Protein AF-A0A101XJN8-F1 (afdb_monomer)

Nearest PDB structures (foldseek):
  1pzs-assembly1_A-2  TM=7.543E-01  e=1.525E+00  Mycobacterium tuberculosis
  4bf3-assembly1_A  TM=5.451E-01  e=1.045E+00  Borreliella burgdorferi
  2fbl-assembly1_B  TM=4.935E-01  e=1.045E+00  Nitrosomonas europaea
  1ul9-assembly1_A  TM=4.223E-01  e=8.119E-01  Coprinopsis cinerea
  2kie-assembly1_A  TM=4.550E-01  e=3.249E+00  Homo sapiens

Radius of gyration: 13.03 Å; Cα contacts (8 Å, |Δi|>4): 209; chains: 1; bounding box: 39×24×32 Å

Foldseek 3Di:
DDEDEEEEDADDPPAAQKKKKKFDADPVRDGFKIWIWGAHPQKIWIWIGGPPPPDIDGPDMDRDRDLLVVLVVCVVPDDPSIYMYMYHHPVSRVVNVVSNPD

Secondary structure (DSSP, 8-state):
-EEEEEEE-PPPTTS-SEEEEEEEE-TTS-EEEEEEEEE-SS-EEEEEEETTSS--EEEEEES---HHHHHHHHHHT--TTPEEEEEE-HHHHHHHHHHHH-

Mean predicted aligned error: 3.33 Å

Solvent-accessible surface area (backbone atoms only — not comparable to full-atom values): 5602 Å² total; per-residue (Å²): 74,41,86,71,50,74,48,74,42,81,58,55,98,89,47,44,47,30,40,40,36,42,36,38,51,47,96,88,66,49,74,53,33,34,41,37,37,38,34,35,91,56,26,34,40,35,29,41,31,56,79,81,78,82,60,71,43,80,76,46,76,42,77,69,48,41,63,69,53,49,41,52,54,53,53,76,77,54,45,73,82,20,40,31,36,40,38,22,29,55,77,58,52,53,56,35,52,50,70,71,76,110

pLDDT: mean 93.63, std 5.37, range [72.38, 98.31]

Structure (mmCIF, N/CA/C/O backbone):
data_AF-A0A101XJN8-F1
#
_entry.id   AF-A0A101XJN8-F1
#
loop_
_atom_site.group_PDB
_atom_site.id
_atom_site.type_symbol
_atom_site.label_atom_id
_atom_site.label_alt_id
_atom_site.label_comp_id
_atom_site.label_asym_id
_atom_site.label_entity_id
_atom_site.label_seq_id
_atom_site.pdbx_PDB_ins_code
_atom_site.Cartn_x
_atom_site.Cartn_y
_atom_site.Cartn_z
_atom_site.occupancy
_atom_site.B_iso_or_equiv
_atom_site.auth_seq_id
_atom_site.auth_comp_id
_atom_site.auth_asym_id
_atom_site.auth_atom_id
_atom_site.pdbx_PDB_model_num
ATOM 1 N N . MET A 1 1 ? 12.080 4.152 3.377 1.00 92.62 1 MET A N 1
ATOM 2 C CA . MET A 1 1 ? 11.070 4.550 2.384 1.00 92.62 1 MET A CA 1
ATOM 3 C C . MET A 1 1 ? 10.742 6.013 2.604 1.00 92.62 1 MET A C 1
ATOM 5 O O . MET A 1 1 ? 10.885 6.495 3.723 1.00 92.62 1 MET A O 1
ATOM 9 N N . ARG A 1 2 ? 10.305 6.734 1.569 1.00 93.56 2 ARG A N 1
ATOM 10 C CA . ARG A 1 2 ? 9.924 8.151 1.650 1.00 93.56 2 ARG A CA 1
ATOM 11 C C . ARG A 1 2 ? 8.539 8.364 1.055 1.00 93.56 2 ARG A C 1
ATOM 13 O O . ARG A 1 2 ? 8.246 7.850 -0.021 1.00 93.56 2 ARG A O 1
ATOM 20 N N . LEU A 1 3 ? 7.699 9.153 1.723 1.00 95.94 3 LEU A N 1
ATOM 21 C CA . LEU A 1 3 ? 6.405 9.555 1.173 1.00 95.94 3 LEU A CA 1
ATOM 22 C C . LEU A 1 3 ? 6.615 10.504 -0.010 1.00 95.94 3 LEU A C 1
ATOM 24 O O . LEU A 1 3 ? 7.145 11.603 0.155 1.00 95.94 3 LEU A O 1
ATOM 28 N N . LYS A 1 4 ? 6.202 10.078 -1.205 1.00 95.69 4 LYS A N 1
ATOM 29 C CA . LYS A 1 4 ? 6.343 10.856 -2.437 1.00 95.69 4 LYS A CA 1
ATOM 30 C C . LYS A 1 4 ? 5.081 11.630 -2.791 1.00 95.69 4 LYS A C 1
ATOM 32 O O . LYS A 1 4 ? 5.187 12.761 -3.259 1.00 95.69 4 LYS A O 1
ATOM 37 N N . ASN A 1 5 ? 3.916 11.018 -2.596 1.00 96.81 5 ASN A N 1
ATOM 38 C CA . ASN A 1 5 ? 2.621 11.640 -2.844 1.00 96.81 5 ASN A CA 1
ATOM 39 C C . ASN A 1 5 ? 1.526 10.990 -1.991 1.00 96.81 5 ASN A C 1
ATOM 41 O O . ASN A 1 5 ? 1.628 9.813 -1.640 1.00 96.81 5 ASN A O 1
ATOM 45 N N . TYR A 1 6 ? 0.453 11.731 -1.735 1.00 96.88 6 TYR A N 1
ATOM 46 C CA . TYR A 1 6 ? -0.812 11.161 -1.296 1.00 96.88 6 TYR A CA 1
ATOM 47 C C . TYR A 1 6 ? -1.977 11.842 -2.015 1.00 96.88 6 TYR A C 1
ATOM 49 O O . TYR A 1 6 ? -1.900 13.021 -2.354 1.00 96.88 6 TYR A O 1
ATOM 57 N N . GLU A 1 7 ? -3.054 11.103 -2.243 1.00 97.25 7 GLU A N 1
ATOM 58 C CA . GLU A 1 7 ? -4.285 11.622 -2.832 1.00 97.25 7 GLU A CA 1
ATOM 59 C C . GLU A 1 7 ? -5.492 11.076 -2.074 1.00 97.25 7 GLU A C 1
ATOM 61 O O . GLU A 1 7 ? -5.614 9.871 -1.853 1.00 97.25 7 GLU A O 1
ATOM 66 N N . TRP A 1 8 ? -6.398 11.967 -1.677 1.00 97.81 8 TRP A N 1
ATOM 67 C CA . TRP A 1 8 ? -7.595 11.578 -0.946 1.00 97.81 8 TRP A CA 1
ATOM 68 C C . TRP A 1 8 ? -8.800 11.507 -1.868 1.00 97.81 8 TRP A C 1
ATOM 70 O O . TRP A 1 8 ? -9.198 12.496 -2.483 1.00 97.81 8 TRP A O 1
ATOM 80 N N . SER A 1 9 ? -9.399 10.326 -1.921 1.00 94.81 9 SER A N 1
ATOM 81 C CA . SER A 1 9 ? -10.583 10.032 -2.713 1.00 94.81 9 SER A CA 1
ATOM 82 C C . SER A 1 9 ? -11.523 9.133 -1.920 1.00 94.81 9 SER A C 1
ATOM 84 O O . SER A 1 9 ? -11.110 8.418 -1.005 1.00 94.81 9 SER A O 1
ATOM 86 N N . ARG A 1 10 ? -12.817 9.191 -2.246 1.00 93.44 10 ARG A N 1
ATOM 87 C CA . A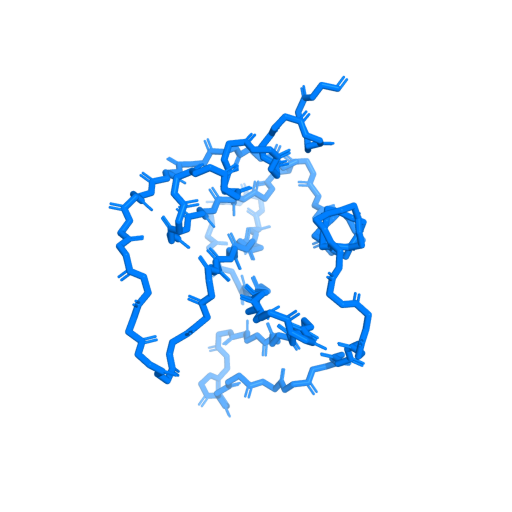RG A 1 10 ? -13.764 8.218 -1.707 1.00 93.44 10 ARG A CA 1
ATOM 88 C C . ARG A 1 10 ? -13.752 6.962 -2.555 1.00 93.44 10 ARG A C 1
ATOM 90 O O . ARG A 1 10 ? -13.817 7.072 -3.776 1.00 93.44 10 ARG A O 1
ATOM 97 N N . HIS A 1 11 ? -13.737 5.806 -1.906 1.00 93.69 11 HIS A N 1
ATOM 98 C CA . HIS A 1 11 ? -13.839 4.525 -2.598 1.00 93.69 11 HIS A CA 1
ATOM 99 C C . HIS A 1 11 ? -15.227 4.342 -3.232 1.00 93.69 11 HIS A C 1
ATOM 101 O O . HIS A 1 11 ? -16.263 4.668 -2.641 1.00 93.69 11 HIS A O 1
ATOM 107 N N . GLY A 1 12 ? -15.254 3.783 -4.439 1.00 90.25 12 GLY A N 1
ATOM 108 C CA . GLY A 1 12 ? -16.438 3.181 -5.038 1.00 90.25 12 GLY A CA 1
ATOM 109 C C . GLY A 1 12 ? -16.764 1.804 -4.447 1.00 90.25 12 GLY A C 1
ATOM 110 O O . GLY A 1 12 ? -15.984 1.213 -3.705 1.00 90.25 12 GLY A O 1
ATOM 111 N N . LEU A 1 13 ? -17.920 1.245 -4.818 1.00 88.88 13 LEU A N 1
ATOM 112 C CA . LEU A 1 13 ? -18.408 -0.039 -4.286 1.00 88.88 13 LEU A CA 1
ATOM 113 C C . LEU A 1 13 ? -17.437 -1.215 -4.514 1.00 88.88 13 LEU A C 1
ATOM 115 O O . LEU A 1 13 ? -17.412 -2.158 -3.729 1.00 88.88 13 LEU A O 1
ATOM 119 N N . THR A 1 14 ? -16.673 -1.174 -5.604 1.00 89.00 14 THR A N 1
ATOM 120 C CA . THR A 1 14 ? -15.746 -2.238 -6.020 1.00 89.00 14 THR A CA 1
ATOM 121 C C . THR A 1 14 ? -14.282 -1.849 -5.839 1.00 89.00 14 THR A C 1
ATOM 123 O O . THR A 1 14 ? -13.401 -2.546 -6.334 1.00 89.00 14 THR A O 1
ATOM 126 N N . GLU A 1 15 ? -14.018 -0.715 -5.198 1.00 93.75 15 GLU A N 1
ATOM 127 C CA . GLU A 1 15 ? -12.675 -0.166 -5.056 1.00 93.75 15 GLU A CA 1
ATOM 128 C C . GLU A 1 15 ? -12.116 -0.462 -3.662 1.00 93.75 15 GLU A C 1
ATOM 130 O O . GLU A 1 15 ? -12.875 -0.607 -2.697 1.00 93.75 15 GLU A O 1
ATOM 135 N N . PRO A 1 16 ? -10.786 -0.570 -3.526 1.00 96.69 16 PRO A N 1
ATOM 136 C CA . PRO A 1 16 ? -10.170 -0.628 -2.213 1.00 96.69 16 PRO A CA 1
ATOM 137 C C . PRO A 1 16 ? -10.439 0.671 -1.448 1.00 96.69 16 PRO A C 1
ATOM 139 O O . PRO A 1 16 ? -10.491 1.757 -2.023 1.00 96.69 16 PRO A O 1
ATOM 142 N N . LEU A 1 17 ? -10.536 0.561 -0.126 1.00 97.44 17 LEU A N 1
ATOM 143 C CA . LEU A 1 17 ? -10.600 1.715 0.771 1.00 97.44 17 LEU A CA 1
ATOM 144 C C . LEU A 1 17 ? -9.306 2.539 0.709 1.00 97.44 17 LEU A C 1
ATOM 146 O O . LEU A 1 17 ? -9.323 3.753 0.908 1.00 97.44 17 LEU A O 1
ATOM 150 N N . LEU A 1 18 ? -8.179 1.865 0.468 1.00 98.06 18 LEU A N 1
ATOM 151 C CA . LEU A 1 18 ? -6.872 2.484 0.304 1.00 98.06 18 LEU A CA 1
ATOM 152 C C . LEU A 1 18 ? -6.006 1.657 -0.650 1.00 98.06 18 LEU A C 1
ATOM 154 O O . LEU A 1 18 ? -5.973 0.430 -0.576 1.00 98.06 18 LEU A O 1
ATOM 158 N N . THR A 1 19 ? -5.257 2.332 -1.510 1.00 98.06 19 THR A N 1
ATOM 159 C CA . THR A 1 19 ? -4.167 1.762 -2.297 1.00 98.06 19 THR A CA 1
ATOM 160 C C . THR A 1 19 ? -2.860 2.405 -1.859 1.00 98.06 19 THR A C 1
ATOM 162 O O . THR A 1 19 ? -2.702 3.619 -1.968 1.00 98.06 19 THR A O 1
ATOM 165 N N . ALA A 1 20 ? -1.908 1.601 -1.393 1.00 98.19 20 ALA A N 1
ATOM 166 C CA . ALA A 1 20 ? -0.531 2.040 -1.188 1.00 98.19 20 ALA A CA 1
ATOM 167 C C . ALA A 1 20 ? 0.365 1.431 -2.270 1.00 98.19 20 ALA A C 1
ATOM 169 O O . ALA A 1 20 ? 0.200 0.269 -2.635 1.00 98.19 20 ALA A O 1
ATOM 170 N N . ILE A 1 21 ? 1.301 2.210 -2.804 1.00 97.94 21 ILE A N 1
ATOM 171 C CA . ILE A 1 21 ? 2.249 1.767 -3.826 1.00 97.94 21 ILE A CA 1
ATOM 172 C C . ILE A 1 21 ? 3.654 2.103 -3.355 1.00 97.94 21 ILE A C 1
ATOM 174 O O . ILE A 1 21 ? 3.962 3.273 -3.140 1.00 97.94 21 ILE A O 1
ATOM 178 N N . VAL A 1 22 ? 4.499 1.084 -3.236 1.00 97.75 22 VAL A N 1
ATOM 179 C CA . VAL A 1 22 ? 5.927 1.219 -2.947 1.00 97.75 22 VAL A CA 1
ATOM 180 C C . VAL A 1 22 ? 6.691 0.962 -4.236 1.00 97.75 22 VAL A C 1
ATOM 182 O O . VAL A 1 22 ? 6.714 -0.162 -4.735 1.00 97.75 22 VAL A O 1
ATOM 185 N N . TYR A 1 23 ? 7.306 2.003 -4.788 1.00 95.75 23 TYR A N 1
ATOM 186 C CA . TYR A 1 23 ? 8.167 1.897 -5.961 1.00 95.75 23 TYR A CA 1
ATOM 187 C C . TYR A 1 23 ? 9.588 1.536 -5.545 1.00 95.75 23 TYR A C 1
ATOM 189 O O . TYR A 1 23 ? 10.231 2.284 -4.804 1.00 95.75 23 TYR A O 1
ATOM 197 N N . LYS A 1 24 ? 10.077 0.423 -6.093 1.00 93.69 24 LYS A N 1
ATOM 198 C CA . LYS A 1 24 ? 11.455 -0.041 -5.949 1.00 93.69 24 LYS A CA 1
ATOM 199 C C . LYS A 1 24 ? 12.357 0.677 -6.933 1.00 93.69 24 LYS A C 1
ATOM 201 O O . LYS A 1 24 ? 12.114 0.635 -8.145 1.00 93.69 24 LYS A O 1
ATOM 206 N N . LYS A 1 25 ? 13.420 1.289 -6.418 1.00 86.88 25 LYS A N 1
ATOM 207 C CA . LYS A 1 25 ? 14.397 2.039 -7.212 1.00 86.88 25 LYS A CA 1
ATOM 208 C C . LYS A 1 25 ? 15.772 1.392 -7.185 1.00 86.88 25 LYS A C 1
ATOM 210 O O . LYS A 1 25 ? 16.192 0.854 -6.170 1.00 86.88 25 LYS A O 1
ATOM 215 N N . VAL A 1 26 ? 16.492 1.506 -8.298 1.00 79.62 26 VAL A N 1
ATOM 216 C CA . VAL A 1 26 ? 17.955 1.323 -8.315 1.00 79.62 26 VAL A CA 1
ATOM 217 C C . VAL A 1 26 ? 18.659 2.612 -7.886 1.00 79.62 26 VAL A C 1
ATOM 219 O O . VAL A 1 26 ? 18.021 3.663 -7.814 1.00 79.62 26 VAL A O 1
ATOM 222 N N . GLU A 1 27 ? 19.970 2.553 -7.639 1.00 72.38 27 GLU A N 1
ATOM 223 C CA . GLU A 1 27 ? 20.785 3.698 -7.191 1.00 72.38 27 GLU A CA 1
ATOM 224 C C . GLU A 1 27 ? 20.637 4.946 -8.085 1.00 72.38 27 GLU A C 1
ATOM 226 O O . GLU A 1 27 ? 20.574 6.062 -7.575 1.00 72.38 27 GLU A O 1
ATOM 231 N N . ASP A 1 28 ? 20.441 4.761 -9.396 1.00 76.19 28 ASP A N 1
ATOM 232 C CA . ASP A 1 28 ? 20.202 5.844 -10.368 1.00 76.19 28 ASP A CA 1
ATOM 233 C C . ASP A 1 28 ? 18.778 6.447 -10.311 1.00 76.19 28 ASP A C 1
ATOM 235 O O . ASP A 1 28 ? 18.392 7.265 -11.147 1.00 76.19 28 ASP A O 1
ATOM 239 N N . GLY A 1 29 ? 17.943 6.021 -9.358 1.00 75.75 29 GLY A N 1
ATOM 240 C CA . GLY A 1 29 ? 16.590 6.537 -9.132 1.00 75.75 29 GLY A CA 1
ATOM 241 C C . GLY A 1 29 ? 15.516 6.004 -10.087 1.00 75.75 29 GLY A C 1
ATOM 242 O O . GLY A 1 29 ? 14.354 6.406 -9.983 1.00 75.75 29 GLY A O 1
ATOM 243 N N . LYS A 1 30 ? 15.869 5.095 -11.003 1.00 85.06 30 LYS A N 1
ATOM 244 C CA . LYS A 1 30 ? 14.924 4.450 -11.925 1.00 85.06 30 LYS A CA 1
ATOM 245 C C . LYS A 1 30 ? 14.065 3.419 -11.189 1.00 85.06 30 LYS A C 1
ATOM 247 O O . LYS A 1 30 ? 14.599 2.537 -10.520 1.00 85.06 30 LYS A O 1
ATOM 252 N N . ASN A 1 31 ? 12.749 3.478 -11.394 1.00 82.88 31 ASN A N 1
ATOM 253 C CA . ASN A 1 31 ? 11.825 2.455 -10.906 1.00 82.88 31 ASN A CA 1
ATOM 254 C C . ASN A 1 31 ? 12.036 1.143 -11.679 1.00 82.88 31 ASN A C 1
ATOM 256 O O . ASN A 1 31 ? 11.986 1.129 -12.913 1.00 82.88 31 ASN A O 1
ATOM 260 N N . ILE A 1 32 ? 12.269 0.049 -10.959 1.00 90.31 32 ILE A N 1
ATOM 261 C CA . ILE A 1 32 ? 12.474 -1.292 -11.533 1.00 90.31 32 ILE A CA 1
ATOM 262 C C . ILE A 1 32 ? 11.343 -2.262 -11.204 1.00 90.31 32 ILE A C 1
ATOM 264 O O . ILE A 1 32 ? 11.129 -3.211 -11.956 1.00 90.31 32 ILE A O 1
ATOM 268 N N . ALA A 1 33 ? 10.617 -1.998 -10.121 1.00 94.50 33 ALA A N 1
ATOM 269 C CA . ALA A 1 33 ? 9.462 -2.767 -9.695 1.00 94.50 33 ALA A CA 1
ATOM 270 C C . ALA A 1 33 ? 8.563 -1.924 -8.781 1.00 94.50 33 ALA A C 1
ATOM 272 O O . ALA A 1 33 ? 8.937 -0.825 -8.359 1.00 94.50 33 ALA A O 1
ATOM 273 N N . ALA A 1 34 ? 7.384 -2.440 -8.462 1.00 96.25 34 ALA A N 1
ATOM 274 C CA . ALA A 1 34 ? 6.491 -1.865 -7.478 1.00 96.25 34 ALA A CA 1
ATOM 275 C C . ALA A 1 34 ? 5.745 -2.955 -6.706 1.00 96.25 34 ALA A C 1
ATOM 277 O O . ALA A 1 34 ? 5.369 -3.987 -7.259 1.00 96.25 34 ALA A O 1
ATOM 278 N N . TYR A 1 35 ? 5.488 -2.674 -5.433 1.00 97.62 35 TYR A N 1
ATOM 279 C CA . TYR A 1 35 ? 4.508 -3.391 -4.631 1.00 97.62 35 TYR A CA 1
ATOM 280 C C . TYR A 1 35 ? 3.264 -2.522 -4.504 1.00 97.62 35 TYR A C 1
ATOM 282 O O . TYR A 1 35 ? 3.355 -1.356 -4.117 1.00 97.62 35 TYR A O 1
ATOM 290 N N . ARG A 1 36 ? 2.099 -3.075 -4.830 1.00 97.81 36 ARG A N 1
ATOM 291 C CA . ARG A 1 36 ? 0.798 -2.431 -4.665 1.00 97.81 36 ARG A CA 1
ATOM 292 C C . ARG A 1 36 ? 0.006 -3.173 -3.602 1.00 97.81 36 ARG A C 1
ATOM 294 O O . ARG A 1 36 ? -0.276 -4.355 -3.752 1.00 97.81 36 ARG A O 1
ATOM 301 N N . PHE A 1 37 ? -0.391 -2.452 -2.568 1.00 97.94 37 PHE A N 1
ATOM 302 C C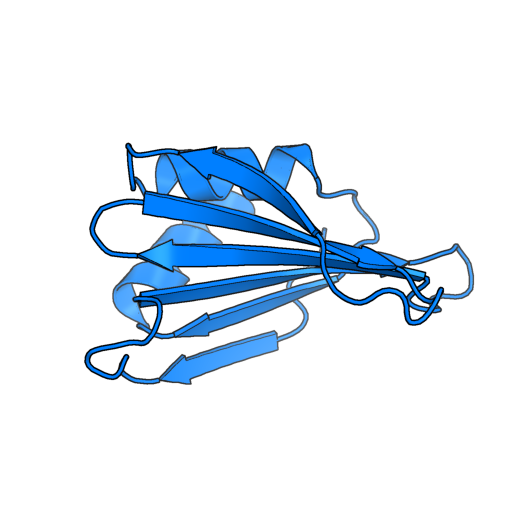A . PHE A 1 37 ? -1.182 -2.949 -1.455 1.00 97.94 37 PHE A CA 1
ATOM 303 C C . PHE A 1 37 ? -2.601 -2.418 -1.598 1.00 97.94 37 PHE A C 1
ATOM 305 O O . PHE A 1 37 ? -2.822 -1.207 -1.547 1.00 97.94 37 PHE A O 1
ATOM 312 N N . LEU A 1 38 ? -3.556 -3.317 -1.800 1.00 97.56 38 LEU A N 1
ATOM 313 C CA . LEU A 1 38 ? -4.974 -3.000 -1.906 1.00 97.56 38 LEU A CA 1
ATOM 314 C C . LEU A 1 38 ? -5.644 -3.335 -0.578 1.00 97.56 38 LEU A C 1
ATOM 316 O O . LEU A 1 38 ? -5.781 -4.507 -0.230 1.00 97.56 38 LEU A O 1
ATOM 320 N N . TYR A 1 39 ? -6.052 -2.311 0.162 1.00 97.94 39 TYR A N 1
ATOM 321 C CA . TYR A 1 39 ? -6.708 -2.445 1.455 1.00 97.94 39 TYR A CA 1
ATOM 322 C C . TYR A 1 39 ? -8.225 -2.352 1.284 1.00 97.94 39 TYR A C 1
ATOM 324 O O . TYR A 1 39 ? -8.768 -1.291 0.974 1.00 97.94 39 TYR A O 1
ATOM 332 N N . TYR A 1 40 ? -8.913 -3.468 1.493 1.00 96.00 40 TYR A N 1
ATOM 333 C CA . TYR A 1 40 ? -10.370 -3.564 1.535 1.00 96.00 40 TYR A CA 1
ATOM 334 C C . TYR A 1 40 ? -10.849 -3.684 2.983 1.00 96.00 40 TYR A C 1
ATOM 336 O O . TYR A 1 40 ? -10.071 -3.957 3.891 1.00 96.00 40 TYR A O 1
ATOM 344 N N . ALA A 1 41 ? -12.157 -3.546 3.202 1.00 92.25 41 ALA A N 1
ATOM 345 C CA . ALA A 1 41 ? -12.750 -3.661 4.536 1.00 92.25 41 ALA A CA 1
ATOM 346 C C . ALA A 1 41 ? -12.510 -5.026 5.216 1.00 92.25 41 ALA A C 1
ATOM 348 O O . ALA A 1 41 ? -12.592 -5.122 6.436 1.00 92.25 41 ALA A O 1
A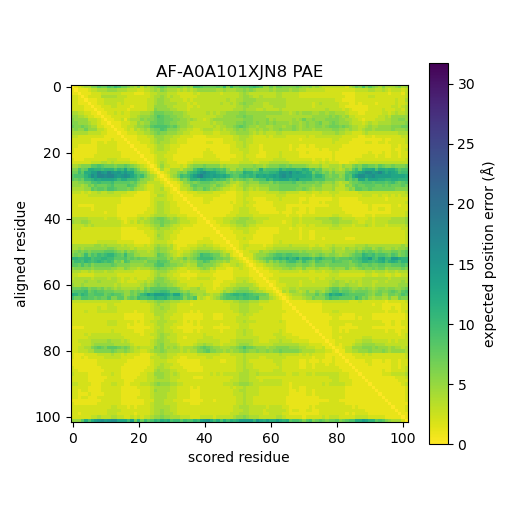TOM 349 N N . ASN A 1 42 ? -12.253 -6.081 4.439 1.00 93.00 42 ASN A N 1
ATOM 350 C CA . ASN A 1 42 ? -12.115 -7.454 4.926 1.00 93.00 42 ASN A CA 1
ATOM 351 C C . ASN A 1 42 ? -10.814 -8.150 4.509 1.00 93.00 42 ASN A C 1
ATOM 353 O O . ASN A 1 42 ? -10.594 -9.282 4.925 1.00 93.00 42 ASN A O 1
ATOM 357 N N . LYS A 1 43 ? -9.985 -7.535 3.661 1.00 94.75 43 LYS A N 1
ATOM 358 C CA . LYS A 1 43 ? -8.715 -8.132 3.238 1.00 94.75 43 LYS A CA 1
ATOM 359 C C . LYS A 1 43 ? -7.686 -7.110 2.789 1.00 94.75 43 LYS A C 1
ATOM 361 O O . LYS A 1 43 ? -8.040 -6.002 2.391 1.00 94.75 43 LYS A O 1
ATOM 366 N N . VAL A 1 44 ? -6.425 -7.526 2.784 1.00 96.94 44 VAL A N 1
ATOM 367 C CA . VAL A 1 44 ? -5.338 -6.821 2.099 1.00 96.94 44 VAL A CA 1
ATOM 368 C C . VAL A 1 44 ? -4.759 -7.737 1.034 1.00 96.94 44 VAL A C 1
ATOM 370 O O . VAL A 1 44 ? -4.520 -8.913 1.300 1.00 96.94 44 VAL A O 1
ATOM 373 N N . ILE A 1 45 ? -4.559 -7.199 -0.166 1.00 97.31 45 ILE A N 1
ATOM 374 C CA . ILE A 1 45 ? -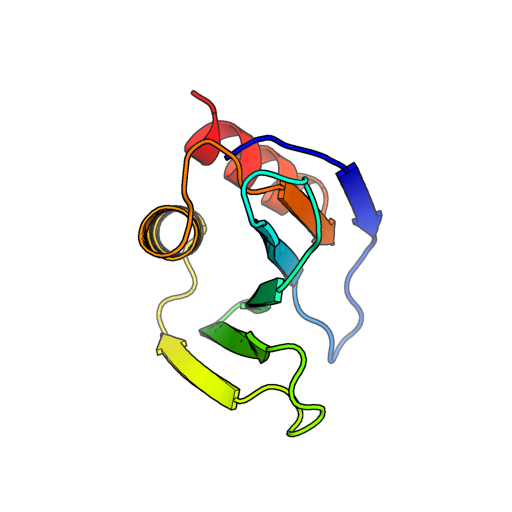3.943 -7.908 -1.290 1.00 97.31 45 ILE A CA 1
ATOM 375 C C . ILE A 1 45 ? -2.650 -7.188 -1.652 1.00 97.31 45 ILE A C 1
ATOM 377 O O . ILE A 1 45 ? -2.678 -5.988 -1.930 1.00 97.31 45 ILE A O 1
ATOM 381 N N . THR A 1 46 ? -1.543 -7.921 -1.691 1.00 97.81 46 THR A N 1
ATOM 382 C CA . THR A 1 46 ? -0.247 -7.415 -2.144 1.00 97.81 46 THR A CA 1
ATOM 383 C C . THR A 1 46 ? 0.037 -7.944 -3.539 1.00 97.81 46 THR A C 1
ATOM 385 O O . THR A 1 46 ? 0.065 -9.151 -3.782 1.00 97.81 46 THR A O 1
ATOM 388 N N . ILE A 1 47 ? 0.261 -7.018 -4.462 1.00 98.06 47 ILE A N 1
ATOM 389 C CA . ILE A 1 47 ? 0.587 -7.291 -5.856 1.00 98.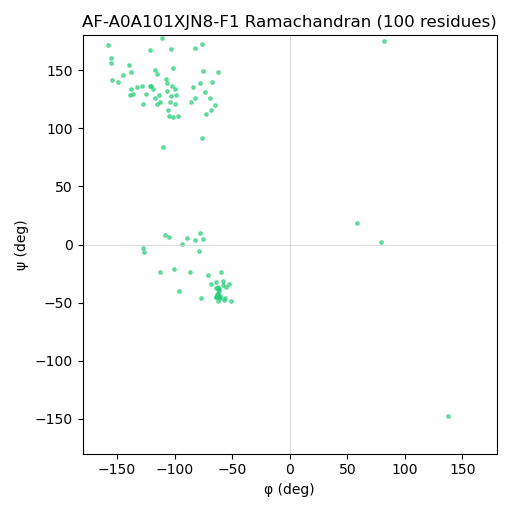06 47 ILE A CA 1
ATOM 390 C C . ILE A 1 47 ? 2.012 -6.818 -6.102 1.00 98.06 47 ILE A C 1
ATOM 392 O O . ILE A 1 47 ? 2.336 -5.670 -5.803 1.00 98.06 47 ILE A O 1
ATOM 396 N N . PHE A 1 48 ? 2.847 -7.678 -6.666 1.00 97.19 48 PHE A N 1
ATOM 397 C CA . PHE A 1 48 ? 4.171 -7.316 -7.149 1.00 97.19 48 PHE A CA 1
ATOM 398 C C . PHE A 1 48 ? 4.150 -7.172 -8.667 1.00 97.19 48 PHE A C 1
ATOM 400 O O . PHE A 1 48 ? 3.574 -8.001 -9.364 1.00 97.19 48 PHE A O 1
ATOM 407 N N . GLU A 1 49 ? 4.789 -6.132 -9.184 1.00 94.94 49 GLU A N 1
ATOM 408 C CA . GLU A 1 49 ? 4.962 -5.920 -10.618 1.00 94.94 49 GLU A CA 1
ATOM 409 C C . GLU A 1 49 ? 6.389 -5.446 -10.892 1.00 94.94 49 GLU A C 1
ATOM 411 O O . GLU A 1 49 ? 6.893 -4.548 -10.217 1.00 94.94 49 GLU A O 1
ATOM 416 N N . ASP A 1 50 ? 7.039 -6.032 -11.893 1.00 92.94 50 ASP A N 1
ATOM 417 C CA . ASP A 1 50 ? 8.349 -5.604 -12.377 1.00 92.94 50 ASP A CA 1
ATOM 418 C C . ASP A 1 50 ? 8.253 -4.989 -13.784 1.00 92.94 50 ASP A C 1
ATOM 420 O O . ASP A 1 50 ? 7.196 -4.912 -14.413 1.00 92.94 50 ASP A O 1
ATOM 424 N N . ASN A 1 51 ? 9.385 -4.529 -14.307 1.00 86.88 51 ASN A N 1
ATOM 425 C CA . ASN A 1 51 ? 9.455 -3.924 -15.635 1.00 86.88 51 ASN A CA 1
ATOM 426 C C . ASN A 1 51 ? 9.447 -4.934 -16.804 1.00 86.88 51 ASN A C 1
ATOM 428 O O . ASN A 1 51 ? 9.689 -4.533 -17.944 1.00 86.88 51 ASN A O 1
ATOM 432 N N . SER A 1 52 ? 9.178 -6.222 -16.557 1.00 88.00 52 SER A N 1
ATOM 433 C CA . SER A 1 52 ? 9.211 -7.269 -17.586 1.00 88.00 52 SER A CA 1
ATOM 434 C C . SER A 1 52 ? 7.929 -7.359 -18.428 1.00 88.00 52 SER A C 1
ATOM 436 O O . SER A 1 52 ? 7.825 -8.232 -19.289 1.00 88.00 52 SER A O 1
ATOM 438 N N . TYR A 1 53 ? 6.959 -6.457 -18.213 1.00 79.69 53 TYR A N 1
ATOM 439 C CA . TYR A 1 53 ? 5.652 -6.416 -18.895 1.00 79.69 53 TYR A CA 1
ATOM 440 C C . TYR A 1 53 ? 4.804 -7.690 -18.730 1.00 79.69 53 TYR A C 1
ATOM 442 O O . TYR A 1 53 ? 3.864 -7.917 -19.490 1.00 79.69 53 TYR A O 1
ATOM 450 N N . ARG A 1 54 ? 5.101 -8.524 -17.727 1.00 87.81 54 ARG A N 1
ATOM 451 C CA . ARG A 1 54 ? 4.335 -9.747 -17.425 1.00 87.81 54 ARG A CA 1
ATOM 452 C C . ARG A 1 54 ? 3.028 -9.466 -16.672 1.00 87.81 54 ARG A C 1
ATOM 454 O O . ARG A 1 54 ? 2.220 -10.376 -16.512 1.00 87.81 54 ARG A O 1
ATOM 461 N N . GLY A 1 55 ? 2.807 -8.208 -16.286 1.00 89.00 55 GLY A N 1
ATOM 462 C CA . GLY A 1 55 ? 1.710 -7.778 -15.427 1.00 89.00 55 GLY A CA 1
ATOM 463 C C . GLY A 1 55 ? 2.017 -8.012 -13.949 1.00 89.00 55 GLY A C 1
ATOM 464 O O . GLY A 1 55 ? 3.050 -8.580 -13.597 1.00 89.00 55 GLY A O 1
ATOM 465 N N . GLY A 1 56 ? 1.114 -7.548 -13.086 1.00 94.06 56 GLY A N 1
ATOM 466 C CA . GLY A 1 56 ? 1.224 -7.749 -11.645 1.00 94.06 56 GLY A CA 1
ATOM 467 C C . GLY A 1 56 ? 0.814 -9.159 -11.213 1.00 94.06 56 GLY A C 1
ATOM 468 O O . GLY A 1 56 ? -0.193 -9.693 -11.679 1.00 94.06 56 GLY A O 1
ATOM 469 N N . GLU A 1 57 ? 1.565 -9.732 -10.280 1.00 96.38 57 GLU A N 1
ATOM 470 C CA . GLU A 1 57 ? 1.292 -11.011 -9.628 1.00 96.38 57 GLU A CA 1
ATOM 471 C C . GLU A 1 57 ? 0.811 -10.774 -8.193 1.00 96.38 57 GLU A C 1
ATOM 473 O O . GLU A 1 57 ? 1.419 -10.005 -7.448 1.00 96.38 57 GLU A O 1
ATOM 478 N N . VAL A 1 58 ? -0.279 -11.433 -7.785 1.00 97.06 58 VAL A N 1
ATOM 479 C CA . VAL A 1 58 ? -0.694 -11.450 -6.374 1.00 97.06 58 VAL A CA 1
ATOM 480 C C . VAL A 1 58 ? 0.275 -12.345 -5.613 1.00 97.06 58 VAL A C 1
ATOM 482 O O . VAL A 1 58 ? 0.283 -13.556 -5.817 1.00 97.06 58 VAL A O 1
ATOM 485 N N . ILE A 1 59 ? 1.075 -11.749 -4.735 1.00 96.44 59 ILE A N 1
ATOM 486 C CA . ILE A 1 59 ? 2.092 -12.472 -3.960 1.00 96.44 59 ILE A CA 1
ATOM 487 C C . ILE A 1 59 ? 1.642 -12.772 -2.531 1.00 96.44 59 ILE A C 1
ATOM 489 O O . ILE A 1 59 ? 2.181 -13.675 -1.895 1.00 96.44 59 ILE A O 1
ATOM 493 N N . GLU A 1 60 ? 0.657 -12.030 -2.020 1.00 94.44 60 GLU A N 1
ATOM 494 C CA . GLU A 1 60 ? 0.142 -12.206 -0.665 1.00 94.44 60 GLU A CA 1
ATOM 495 C C . GLU A 1 60 ? -1.310 -11.727 -0.560 1.00 94.44 60 GLU A C 1
ATOM 497 O O . GLU A 1 60 ? -1.695 -10.716 -1.152 1.00 94.44 60 GLU A O 1
ATOM 502 N N . GLU A 1 61 ? -2.119 -12.455 0.208 1.00 94.44 61 GLU A N 1
ATOM 503 C CA . GLU A 1 61 ? -3.488 -12.083 0.557 1.00 94.44 61 GLU A CA 1
ATOM 504 C C . GLU A 1 61 ? -3.736 -12.409 2.033 1.00 94.44 61 GLU A C 1
ATOM 506 O O . GLU A 1 61 ? -3.505 -13.534 2.479 1.00 94.44 61 GLU A O 1
ATOM 511 N N . THR A 1 62 ? -4.234 -11.433 2.792 1.00 91.06 62 THR A N 1
ATOM 512 C CA . THR A 1 62 ? -4.638 -11.614 4.193 1.00 91.06 62 THR A CA 1
ATOM 513 C C . THR A 1 62 ? -6.109 -11.278 4.375 1.00 91.06 62 THR A C 1
ATOM 515 O O . THR A 1 62 ? -6.585 -10.262 3.873 1.00 91.06 62 THR A O 1
ATOM 518 N N . ASN A 1 63 ? -6.828 -12.118 5.124 1.00 89.50 63 ASN A N 1
ATOM 519 C CA . ASN A 1 63 ? -8.242 -11.919 5.465 1.00 89.50 63 ASN A CA 1
ATOM 520 C C . ASN A 1 63 ? -8.441 -11.111 6.762 1.00 89.50 63 ASN A C 1
ATOM 522 O O . ASN A 1 63 ? -9.565 -10.963 7.236 1.00 89.50 63 ASN A O 1
ATOM 526 N N . GLU A 1 64 ? -7.361 -10.590 7.345 1.00 83.75 64 GLU A N 1
ATOM 527 C CA . GLU A 1 64 ? -7.401 -9.719 8.519 1.00 83.75 64 GLU A CA 1
ATOM 528 C C . GLU A 1 64 ? -7.001 -8.295 8.115 1.00 83.75 64 GLU A C 1
ATOM 530 O O . GLU A 1 64 ? -5.845 -7.883 8.233 1.00 83.75 64 GLU A O 1
ATOM 535 N N . ALA A 1 65 ? -7.970 -7.529 7.605 1.00 87.56 65 ALA A N 1
ATOM 536 C CA . ALA A 1 65 ? -7.761 -6.130 7.240 1.00 87.56 65 ALA A CA 1
ATOM 537 C C . ALA A 1 65 ? -7.713 -5.228 8.478 1.00 87.56 65 ALA A C 1
ATOM 539 O O . ALA A 1 65 ? -8.727 -4.716 8.951 1.00 87.56 65 ALA A O 1
ATOM 540 N N . THR A 1 66 ? -6.503 -5.019 8.986 1.00 95.25 66 THR A N 1
ATOM 541 C CA . THR A 1 66 ? -6.192 -3.976 9.968 1.00 95.25 66 THR A CA 1
ATOM 542 C C . THR A 1 66 ? -5.205 -2.984 9.361 1.00 95.25 66 THR A C 1
ATOM 544 O O . THR A 1 66 ? -4.391 -3.350 8.510 1.00 95.25 66 THR A O 1
ATOM 547 N N . ILE A 1 67 ? -5.264 -1.719 9.783 1.00 95.88 67 ILE A N 1
ATOM 548 C CA . ILE A 1 67 ? -4.330 -0.686 9.297 1.00 95.88 67 ILE A CA 1
ATOM 549 C C . ILE A 1 67 ? -2.918 -0.989 9.816 1.00 95.88 67 ILE A C 1
ATOM 551 O O . ILE A 1 67 ? -1.938 -0.804 9.103 1.00 95.88 67 ILE A O 1
ATOM 555 N N . GLU A 1 68 ? -2.828 -1.547 11.020 1.00 95.06 68 GLU A N 1
ATOM 556 C CA . GLU A 1 68 ? -1.606 -2.042 11.644 1.00 95.06 68 GLU A CA 1
ATOM 557 C C . GLU A 1 68 ? -0.983 -3.186 10.820 1.00 95.06 68 GLU A C 1
ATOM 559 O O . GLU A 1 68 ? 0.217 -3.182 10.543 1.00 95.06 68 GLU A O 1
ATOM 564 N N . GLY A 1 69 ? -1.803 -4.145 10.375 1.00 93.69 69 GLY A N 1
ATOM 565 C CA . GLY A 1 69 ? -1.375 -5.223 9.483 1.00 93.69 69 GLY A CA 1
ATOM 566 C C . GLY A 1 69 ? -0.904 -4.702 8.125 1.00 93.69 69 GLY A C 1
ATOM 567 O O . GLY A 1 69 ? 0.150 -5.114 7.647 1.00 93.69 69 GLY A O 1
ATOM 568 N N . LEU A 1 70 ? -1.625 -3.739 7.543 1.00 96.31 70 LEU A N 1
ATOM 569 C CA . LEU A 1 70 ? -1.217 -3.072 6.305 1.00 96.31 70 LEU A CA 1
ATOM 570 C C . LEU A 1 70 ? 0.135 -2.357 6.457 1.00 96.31 70 LEU A C 1
ATOM 572 O O . LEU A 1 70 ? 0.998 -2.504 5.596 1.00 96.31 70 LEU A O 1
ATOM 576 N N . ALA A 1 71 ? 0.341 -1.611 7.545 1.00 96.94 71 ALA A N 1
ATOM 577 C CA . ALA A 1 71 ? 1.599 -0.914 7.811 1.00 96.94 71 ALA A CA 1
ATOM 578 C C . ALA A 1 71 ? 2.777 -1.895 7.936 1.00 96.94 71 ALA A C 1
ATOM 580 O O . ALA A 1 71 ? 3.862 -1.645 7.402 1.00 96.94 71 ALA A O 1
ATOM 581 N N . LYS A 1 72 ? 2.547 -3.042 8.589 1.00 94.62 72 LYS A N 1
ATOM 582 C CA . LYS A 1 72 ? 3.529 -4.1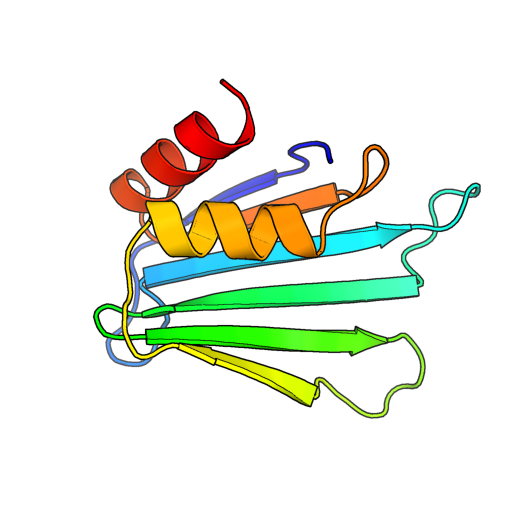25 8.706 1.00 94.62 72 LYS A CA 1
ATOM 583 C C . LYS A 1 72 ? 3.873 -4.730 7.343 1.00 94.62 72 LYS A C 1
ATOM 585 O O . LYS A 1 72 ? 5.053 -4.911 7.053 1.00 94.62 72 LYS A O 1
ATOM 590 N N . GLU A 1 73 ? 2.870 -5.001 6.510 1.00 94.88 73 GLU A N 1
ATOM 591 C CA . GLU A 1 73 ? 3.076 -5.527 5.156 1.00 94.88 73 GLU A CA 1
ATOM 592 C C . GLU A 1 73 ? 3.823 -4.535 4.262 1.00 94.88 73 GLU A C 1
ATOM 594 O O . GLU A 1 73 ? 4.806 -4.902 3.627 1.00 94.88 73 GLU A O 1
ATOM 599 N N . ILE A 1 74 ? 3.453 -3.252 4.278 1.00 96.69 74 ILE A N 1
ATOM 600 C CA . ILE A 1 74 ? 4.194 -2.214 3.547 1.00 96.69 74 ILE A CA 1
ATOM 601 C C . ILE A 1 74 ? 5.653 -2.187 4.004 1.00 96.69 74 ILE A C 1
ATOM 603 O O . ILE A 1 74 ? 6.559 -2.230 3.173 1.00 96.69 74 ILE A O 1
ATOM 607 N N . SER A 1 75 ? 5.891 -2.178 5.317 1.00 95.31 75 SER A N 1
ATOM 608 C CA . SER A 1 75 ? 7.242 -2.136 5.887 1.00 95.31 75 SER A CA 1
ATOM 609 C C . SER A 1 75 ? 8.090 -3.350 5.496 1.00 95.31 75 SER A C 1
ATOM 611 O O . SER A 1 75 ? 9.268 -3.192 5.196 1.00 95.31 75 SER A O 1
ATOM 613 N N . LYS A 1 76 ? 7.497 -4.549 5.430 1.00 94.38 76 LYS A N 1
ATOM 614 C CA . LYS A 1 76 ? 8.170 -5.797 5.023 1.00 94.38 76 LYS A CA 1
ATOM 615 C C . LYS A 1 76 ? 8.780 -5.715 3.620 1.00 94.38 76 LYS A C 1
ATOM 617 O O . LYS A 1 76 ? 9.832 -6.304 3.387 1.00 94.38 76 LYS A O 1
ATOM 622 N N . PHE A 1 77 ? 8.138 -4.993 2.703 1.00 93.94 77 PHE A N 1
ATOM 623 C CA . PHE A 1 77 ? 8.592 -4.856 1.315 1.00 93.94 77 PHE A CA 1
ATOM 624 C C . PHE A 1 77 ? 9.237 -3.500 1.008 1.00 93.94 77 PHE A C 1
ATOM 626 O O . PHE A 1 77 ? 9.551 -3.234 -0.151 1.00 93.94 77 PHE A O 1
ATOM 633 N N . SER A 1 78 ? 9.458 -2.645 2.007 1.00 93.38 78 SER A N 1
ATOM 634 C CA . SER A 1 78 ? 9.985 -1.289 1.821 1.00 93.38 78 SER A CA 1
ATOM 635 C C . SER A 1 78 ? 11.431 -1.153 2.290 1.00 93.38 78 SER A C 1
ATOM 637 O O . SER A 1 78 ? 11.817 -1.678 3.327 1.00 93.38 78 SER A O 1
ATOM 639 N N . GLU A 1 79 ? 12.219 -0.378 1.552 1.00 91.56 79 GLU A N 1
ATOM 640 C CA . GLU A 1 79 ? 13.600 -0.002 1.871 1.00 91.56 79 GLU A CA 1
ATOM 641 C C . GLU A 1 79 ? 13.746 1.521 1.968 1.00 91.56 79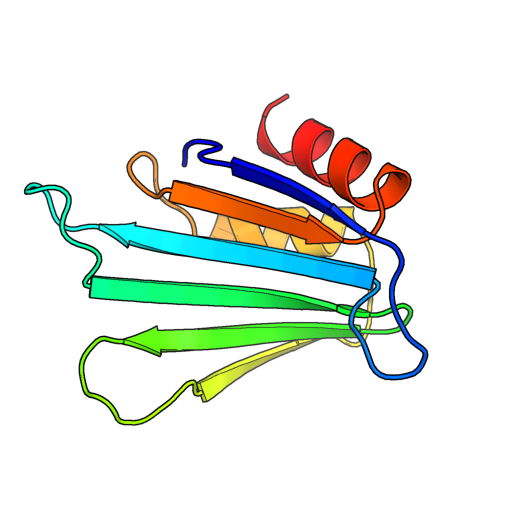 GLU A C 1
ATOM 643 O O . GLU A 1 79 ? 12.859 2.282 1.573 1.00 91.56 79 GLU A O 1
ATOM 648 N N . ASP A 1 80 ? 14.870 2.007 2.504 1.00 87.94 80 ASP A N 1
ATOM 649 C CA . ASP A 1 80 ? 15.104 3.431 2.791 1.00 87.94 80 ASP A CA 1
ATOM 650 C C . ASP A 1 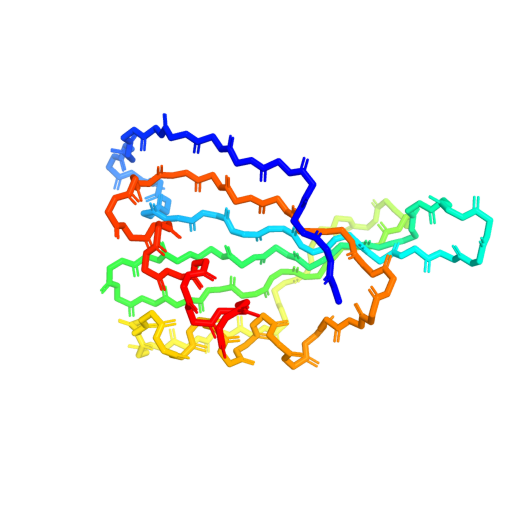80 ? 14.928 4.362 1.583 1.00 87.94 80 ASP A C 1
ATOM 652 O O . ASP A 1 80 ? 14.354 5.447 1.731 1.00 87.94 80 ASP A O 1
ATOM 656 N N . ASN A 1 81 ? 15.326 3.905 0.396 1.00 88.25 81 ASN A N 1
ATOM 657 C CA . ASN A 1 81 ? 15.298 4.682 -0.845 1.00 88.25 81 ASN A CA 1
ATOM 658 C C . ASN A 1 81 ? 14.026 4.499 -1.689 1.00 88.25 81 ASN A C 1
ATOM 660 O O . ASN A 1 81 ? 13.911 5.127 -2.743 1.00 88.25 81 ASN A O 1
ATOM 664 N N . ASP A 1 82 ? 13.077 3.680 -1.235 1.00 93.31 82 ASP A N 1
ATOM 665 C CA . ASP A 1 82 ? 11.827 3.453 -1.959 1.00 93.31 82 ASP A CA 1
ATOM 666 C C . ASP A 1 82 ? 10.865 4.639 -1.827 1.00 93.31 82 ASP A C 1
ATOM 668 O O . ASP A 1 82 ? 10.814 5.309 -0.788 1.00 93.31 82 ASP A O 1
ATOM 672 N N . ASP A 1 83 ? 10.057 4.860 -2.864 1.00 95.31 83 ASP A N 1
ATOM 673 C CA . ASP A 1 83 ? 9.018 5.893 -2.876 1.00 95.31 83 ASP A CA 1
ATOM 674 C C . ASP A 1 83 ? 7.650 5.288 -2.556 1.00 95.31 83 ASP A C 1
ATOM 676 O O . ASP A 1 83 ? 7.202 4.361 -3.231 1.00 95.31 83 ASP A O 1
ATOM 680 N N . LEU A 1 84 ? 6.950 5.881 -1.592 1.00 97.44 84 LEU A N 1
ATOM 681 C CA . LEU A 1 84 ? 5.575 5.544 -1.244 1.00 97.44 84 LEU A CA 1
ATOM 682 C C . LEU A 1 84 ? 4.588 6.530 -1.865 1.00 97.44 84 LEU A C 1
ATOM 684 O O . LEU A 1 84 ? 4.740 7.748 -1.733 1.00 97.44 84 LEU A O 1
ATOM 688 N N . ILE A 1 85 ? 3.530 6.000 -2.466 1.00 98.00 85 ILE A N 1
ATOM 689 C CA . ILE A 1 85 ? 2.328 6.742 -2.845 1.00 98.00 85 ILE A CA 1
ATOM 690 C C . ILE A 1 85 ? 1.124 6.119 -2.145 1.00 98.00 85 ILE A C 1
ATOM 692 O O . ILE A 1 85 ? 0.999 4.898 -2.115 1.00 98.00 85 ILE A O 1
ATOM 696 N N . VAL A 1 86 ? 0.234 6.949 -1.599 1.00 98.31 86 VAL A N 1
ATOM 697 C CA . VAL A 1 86 ? -0.995 6.497 -0.929 1.00 98.31 86 VAL A CA 1
ATOM 698 C C . VAL A 1 86 ? -2.213 7.170 -1.551 1.00 98.31 86 VAL A C 1
ATOM 700 O O . VAL A 1 86 ? -2.234 8.385 -1.702 1.00 98.31 86 VAL A O 1
ATOM 703 N N . ILE A 1 87 ? -3.229 6.392 -1.914 1.00 97.94 87 ILE A N 1
ATOM 704 C CA . ILE A 1 87 ? -4.464 6.886 -2.532 1.00 97.94 87 ILE A CA 1
ATOM 705 C C . ILE A 1 87 ? -5.664 6.261 -1.819 1.00 97.94 87 ILE A C 1
ATOM 707 O O . ILE A 1 87 ? -5.664 5.054 -1.590 1.00 97.94 87 ILE A O 1
ATOM 711 N N . GLY A 1 88 ? -6.691 7.044 -1.494 1.00 97.50 88 GLY A N 1
ATOM 712 C CA . GLY A 1 88 ? -7.970 6.528 -0.989 1.00 97.50 88 GLY A CA 1
ATOM 713 C C . GLY A 1 88 ? -8.539 7.342 0.167 1.00 97.50 88 GLY A C 1
ATOM 714 O O . GLY A 1 88 ? -8.365 8.557 0.226 1.00 97.50 88 GLY A O 1
ATOM 715 N N . GLU A 1 89 ? -9.233 6.679 1.089 1.00 97.88 89 GLU A N 1
ATOM 716 C CA . GLU A 1 89 ? -9.960 7.346 2.171 1.00 97.88 89 GLU A CA 1
ATOM 717 C C . GLU A 1 89 ? -9.018 8.085 3.132 1.00 97.88 89 GLU A C 1
ATOM 719 O O . GLU A 1 89 ? -8.200 7.467 3.817 1.00 97.88 89 GLU A O 1
ATOM 724 N N . GLU A 1 90 ? -9.198 9.402 3.264 1.00 97.88 90 GLU A N 1
ATOM 725 C CA . GLU A 1 90 ? -8.335 10.290 4.060 1.00 97.88 90 GLU A CA 1
ATOM 726 C C . GLU A 1 90 ? -8.110 9.781 5.491 1.00 97.88 90 GLU A C 1
ATOM 728 O O . GLU A 1 90 ? -6.976 9.682 5.953 1.00 97.88 90 GLU A O 1
ATOM 733 N N . LYS A 1 91 ? -9.178 9.392 6.200 1.00 97.06 91 LYS A N 1
ATOM 734 C CA . LYS A 1 91 ? -9.070 8.929 7.596 1.00 97.06 91 LYS A CA 1
ATOM 735 C C . LYS A 1 91 ? -8.215 7.670 7.739 1.00 97.06 91 LYS A C 1
ATOM 737 O O . LYS A 1 91 ? -7.519 7.513 8.737 1.00 97.06 91 LYS A O 1
ATOM 742 N N . ILE A 1 92 ? -8.300 6.769 6.765 1.00 97.19 92 ILE A N 1
ATOM 743 C CA . ILE A 1 92 ? -7.551 5.510 6.759 1.00 97.19 92 ILE A CA 1
ATOM 744 C C . ILE A 1 92 ? -6.103 5.799 6.362 1.00 97.19 92 ILE A C 1
ATOM 746 O O . ILE A 1 92 ? -5.180 5.351 7.040 1.00 97.19 92 ILE A O 1
ATOM 750 N N . GLY A 1 93 ? -5.911 6.599 5.311 1.00 97.75 93 GLY A N 1
ATOM 751 C CA . GLY A 1 93 ? -4.600 6.988 4.806 1.00 97.75 93 GLY A CA 1
ATOM 752 C C . GLY A 1 93 ? -3.769 7.754 5.829 1.00 97.75 93 GLY A C 1
ATOM 753 O O . GLY A 1 93 ? -2.609 7.415 6.032 1.00 97.75 93 GLY A O 1
ATOM 754 N N . LEU A 1 94 ? -4.353 8.722 6.540 1.00 98.00 94 LEU A N 1
ATOM 755 C CA . LEU A 1 94 ? -3.646 9.467 7.586 1.00 98.00 94 LEU A CA 1
ATOM 756 C C . LEU A 1 94 ? -3.194 8.560 8.738 1.00 98.00 94 LEU A C 1
ATOM 758 O O . LEU A 1 94 ? -2.047 8.665 9.162 1.00 98.00 94 LEU A O 1
ATOM 762 N N . LYS A 1 95 ? -4.045 7.626 9.189 1.00 98.06 95 LYS A N 1
ATOM 763 C CA . LYS A 1 95 ? -3.669 6.650 10.226 1.00 98.06 95 LYS A CA 1
ATOM 764 C C . LYS A 1 95 ? -2.556 5.713 9.746 1.00 98.06 95 LYS A C 1
ATOM 766 O O . LYS A 1 95 ? -1.665 5.379 10.519 1.00 98.06 95 LYS A O 1
ATOM 771 N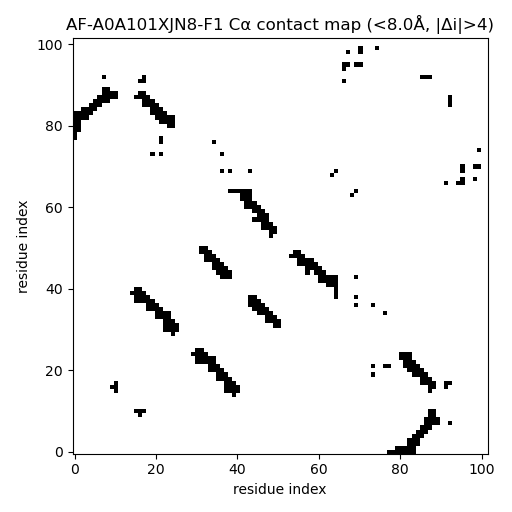 N . LEU A 1 96 ? -2.581 5.306 8.474 1.00 98.25 96 LEU A N 1
ATOM 772 C CA . LEU A 1 96 ? -1.493 4.521 7.890 1.00 98.25 96 LEU A CA 1
ATOM 773 C C . LEU A 1 96 ? -0.176 5.308 7.884 1.00 98.25 96 LEU A C 1
ATOM 775 O O . LEU A 1 96 ? 0.853 4.779 8.292 1.00 98.25 96 LEU A O 1
ATOM 779 N N . LEU A 1 97 ? -0.197 6.559 7.418 1.00 97.81 97 LEU A N 1
ATOM 780 C CA . LEU A 1 97 ? 1.001 7.400 7.361 1.00 97.81 97 LEU A CA 1
ATOM 781 C C . LEU A 1 97 ? 1.578 7.657 8.757 1.00 97.81 97 LEU A C 1
ATOM 783 O O . LEU A 1 97 ? 2.794 7.622 8.916 1.00 97.81 97 LEU A O 1
ATOM 787 N N . GLU A 1 98 ? 0.720 7.848 9.760 1.00 97.44 98 GLU A N 1
ATOM 788 C CA . GLU A 1 98 ? 1.128 7.949 11.163 1.00 97.44 98 GLU A CA 1
ATOM 789 C C . GLU A 1 98 ? 1.924 6.711 11.602 1.00 97.44 98 GLU A C 1
ATOM 791 O O . GLU A 1 98 ? 2.992 6.852 12.179 1.00 97.44 98 GLU A O 1
ATOM 796 N N . MET A 1 99 ? 1.462 5.502 11.268 1.00 96.75 99 MET A N 1
ATOM 797 C CA . MET A 1 99 ? 2.149 4.253 11.632 1.00 96.75 99 MET A CA 1
ATOM 798 C C . MET A 1 99 ? 3.455 4.000 10.875 1.00 96.75 99 MET A C 1
ATOM 800 O O . MET A 1 99 ? 4.293 3.244 11.357 1.00 96.75 99 MET A O 1
ATOM 804 N N . LEU A 1 100 ? 3.605 4.545 9.666 1.00 96.69 100 LEU A N 1
ATOM 805 C CA . LEU A 1 100 ? 4.783 4.307 8.826 1.00 96.69 100 LEU A CA 1
ATOM 806 C C . LEU A 1 100 ? 5.935 5.276 9.116 1.00 96.69 100 LEU A C 1
ATOM 808 O O . LEU A 1 100 ? 7.077 4.964 8.780 1.00 96.69 100 LEU A O 1
ATOM 812 N N . PHE A 1 101 ? 5.640 6.456 9.667 1.00 94.38 101 PHE A N 1
ATOM 813 C CA . PHE A 1 101 ? 6.612 7.547 9.796 1.00 94.38 101 PHE A CA 1
ATOM 814 C C . PHE A 1 101 ? 6.759 8.122 11.213 1.00 94.38 101 PHE A C 1
ATOM 816 O O . PHE A 1 101 ? 7.618 8.988 11.394 1.00 94.38 101 PHE A O 1
ATOM 823 N N . ASN A 1 102 ? 5.981 7.651 12.194 1.00 83.81 102 ASN A N 1
ATOM 824 C CA . ASN A 1 102 ? 6.222 7.904 13.622 1.00 83.81 102 ASN A CA 1
ATOM 825 C C . ASN A 1 102 ? 6.858 6.689 14.296 1.00 83.81 102 ASN A C 1
ATOM 827 O O . ASN A 1 102 ? 7.683 6.916 15.210 1.00 83.81 102 ASN A O 1
#

Sequence (102 aa):
MRLKNYEWSRHGLTEPLLTAIVYKKVEDGKNIAAYRFLYYANKVITIFEDNSYRGGEVIEETNEATIEGLAKEISKFSEDNDDLIVIGEEKIGLKLLEMLFN